Protein AF-A0AAW8KJY0-F1 (afdb_monomer)

Structure (mmCIF, N/CA/C/O backbone):
data_AF-A0AAW8KJY0-F1
#
_entry.id   AF-A0AAW8KJY0-F1
#
loop_
_atom_site.group_PDB
_atom_site.id
_atom_site.type_symbol
_atom_site.label_atom_id
_atom_site.label_alt_id
_atom_site.label_comp_id
_atom_site.label_asym_id
_atom_site.label_entity_id
_atom_site.label_seq_id
_atom_site.pdbx_PDB_ins_code
_atom_site.Cartn_x
_atom_site.Cartn_y
_atom_site.Cartn_z
_atom_site.occupancy
_atom_site.B_iso_or_equiv
_atom_site.auth_seq_id
_atom_site.auth_comp_id
_atom_site.auth_asym_id
_atom_site.auth_atom_id
_atom_site.pdbx_PDB_model_num
ATOM 1 N N . TYR A 1 1 ? 10.625 -11.429 -3.592 1.00 84.00 1 TYR A N 1
ATOM 2 C CA . TYR A 1 1 ? 10.359 -12.390 -4.683 1.00 84.00 1 TYR A CA 1
ATOM 3 C C . TYR A 1 1 ? 10.553 -11.679 -6.010 1.00 84.00 1 TYR A C 1
ATOM 5 O O . TYR A 1 1 ? 10.499 -10.458 -6.021 1.00 84.00 1 TYR A O 1
ATOM 13 N N . GLY A 1 2 ? 10.803 -12.416 -7.093 1.00 90.62 2 GLY A N 1
ATOM 14 C CA . GLY A 1 2 ? 11.183 -11.833 -8.383 1.00 90.62 2 GLY A CA 1
ATOM 15 C C . GLY A 1 2 ? 12.690 -11.598 -8.511 1.00 90.62 2 GLY A C 1
ATOM 16 O O . GLY A 1 2 ? 13.472 -12.066 -7.680 1.00 90.62 2 GLY A O 1
ATOM 17 N N . ILE A 1 3 ? 13.081 -10.898 -9.574 1.00 92.44 3 ILE A N 1
ATOM 18 C CA . ILE A 1 3 ? 14.475 -10.606 -9.921 1.00 92.44 3 ILE A CA 1
ATOM 19 C C . ILE A 1 3 ? 14.667 -9.086 -9.821 1.00 92.44 3 ILE A C 1
ATOM 21 O O . ILE A 1 3 ? 13.909 -8.364 -10.468 1.00 92.44 3 ILE A O 1
ATOM 25 N N . PRO A 1 4 ? 15.638 -8.581 -9.036 1.00 93.56 4 PRO A N 1
ATOM 26 C CA . PRO A 1 4 ? 15.946 -7.155 -9.006 1.00 93.56 4 PRO A CA 1
ATOM 27 C C . PRO A 1 4 ? 16.317 -6.646 -10.400 1.00 93.56 4 PRO A C 1
ATOM 29 O O . PRO A 1 4 ? 17.079 -7.298 -11.115 1.00 93.56 4 PRO A O 1
ATOM 32 N N . GLN A 1 5 ? 15.805 -5.477 -10.771 1.00 90.81 5 GLN A N 1
ATOM 33 C CA . GLN A 1 5 ? 16.110 -4.837 -12.047 1.00 90.81 5 GLN A CA 1
ATOM 34 C C . GLN A 1 5 ? 16.770 -3.483 -11.815 1.00 90.81 5 GLN A C 1
ATOM 36 O O . GLN A 1 5 ? 16.386 -2.736 -10.920 1.00 90.81 5 GLN A O 1
ATOM 41 N N . TYR A 1 6 ? 17.779 -3.186 -12.630 1.00 94.75 6 TYR A N 1
ATOM 42 C CA . TYR A 1 6 ? 18.482 -1.911 -12.631 1.00 94.75 6 TYR A CA 1
ATOM 43 C C . TYR A 1 6 ? 18.572 -1.394 -14.061 1.00 94.75 6 TYR A C 1
ATOM 45 O O . TYR A 1 6 ? 19.046 -2.089 -14.960 1.00 94.75 6 TYR A O 1
ATOM 53 N N . VAL A 1 7 ? 18.144 -0.153 -14.238 1.00 94.75 7 VAL A N 1
ATOM 54 C CA . VAL A 1 7 ? 18.271 0.646 -15.453 1.00 94.75 7 VAL A CA 1
ATOM 55 C C . VAL A 1 7 ? 18.676 2.052 -15.023 1.00 94.75 7 VAL A C 1
ATOM 57 O O . VAL A 1 7 ? 18.356 2.475 -13.913 1.00 94.75 7 VAL A O 1
ATOM 60 N N . ASN A 1 8 ? 19.436 2.759 -15.859 1.00 96.38 8 ASN A N 1
ATOM 61 C CA . ASN A 1 8 ? 19.922 4.093 -15.502 1.00 96.38 8 ASN A CA 1
ATOM 62 C C . ASN A 1 8 ? 18.908 5.190 -15.866 1.00 96.38 8 ASN A C 1
ATOM 64 O O . ASN A 1 8 ? 18.509 5.968 -15.009 1.00 96.38 8 ASN A O 1
ATOM 68 N N . VAL A 1 9 ? 18.507 5.255 -17.142 1.00 95.69 9 VAL A N 1
ATOM 69 C CA . VAL A 1 9 ? 17.604 6.304 -17.664 1.00 95.69 9 VAL A CA 1
ATOM 70 C C . VAL A 1 9 ? 16.340 5.711 -18.279 1.00 95.69 9 VAL A C 1
ATOM 72 O O . VAL A 1 9 ? 15.270 6.296 -18.164 1.00 95.69 9 VAL A O 1
ATOM 75 N N . GLN A 1 10 ? 16.474 4.570 -18.950 1.00 94.56 10 GLN A N 1
ATOM 76 C CA . GLN A 1 10 ? 15.370 3.847 -19.569 1.00 94.56 10 GLN A CA 1
ATOM 77 C C . GLN A 1 10 ? 14.366 3.384 -18.520 1.00 94.56 10 GLN A C 1
ATOM 79 O O . GLN A 1 10 ? 14.740 3.108 -17.379 1.00 94.56 10 GLN A O 1
ATOM 84 N N . TYR A 1 11 ? 13.119 3.199 -18.932 1.00 92.69 11 TYR A N 1
ATOM 85 C CA . TYR A 1 11 ? 12.200 2.395 -18.146 1.00 92.69 11 TYR A CA 1
ATOM 86 C C . TYR A 1 11 ? 12.543 0.903 -18.268 1.00 92.69 11 TYR A C 1
ATOM 88 O O . TYR A 1 11 ? 13.078 0.472 -19.293 1.00 92.69 11 TYR A O 1
ATOM 96 N N . PRO A 1 12 ? 12.198 0.075 -17.264 1.00 91.81 12 PRO A N 1
ATOM 97 C CA . PRO A 1 12 ? 12.467 -1.365 -17.303 1.00 91.81 12 PRO A CA 1
ATOM 98 C C . PRO A 1 12 ? 11.830 -2.113 -18.488 1.00 91.81 12 PRO A C 1
ATOM 100 O O . PRO A 1 12 ? 12.270 -3.208 -18.826 1.00 91.81 12 PRO A O 1
ATOM 103 N N . TRP A 1 13 ? 10.796 -1.537 -19.108 1.00 91.50 13 TRP A N 1
ATOM 104 C CA . TRP A 1 13 ? 10.072 -2.110 -20.247 1.00 91.50 13 TRP A CA 1
ATOM 105 C C . TRP A 1 13 ? 10.540 -1.597 -21.618 1.00 91.50 13 TRP A C 1
ATOM 107 O O . TRP A 1 13 ? 10.081 -2.111 -22.642 1.00 91.50 13 TRP A O 1
ATOM 117 N N . ASP A 1 14 ? 11.448 -0.617 -21.678 1.00 92.06 14 ASP A N 1
ATOM 118 C CA . ASP A 1 14 ? 11.916 -0.056 -22.949 1.00 92.06 14 ASP A CA 1
ATOM 119 C C . ASP A 1 14 ? 12.595 -1.135 -23.813 1.00 92.06 14 ASP A C 1
ATOM 121 O O . ASP A 1 14 ? 13.520 -1.824 -23.383 1.00 92.06 14 ASP A O 1
ATOM 125 N N . GLY A 1 15 ? 12.134 -1.286 -25.059 1.00 91.94 15 GLY A N 1
ATOM 126 C CA . GLY A 1 15 ? 12.625 -2.314 -25.988 1.00 91.94 15 GLY A CA 1
ATOM 127 C C . GLY A 1 15 ? 12.050 -3.719 -25.759 1.00 91.94 15 GLY A C 1
ATOM 128 O O . GLY A 1 15 ? 12.348 -4.620 -26.543 1.00 91.94 15 GLY A O 1
ATOM 129 N N . VAL A 1 16 ? 11.209 -3.897 -24.736 1.00 91.31 16 VAL A N 1
ATOM 130 C CA . VAL A 1 16 ? 10.474 -5.140 -24.455 1.00 91.31 16 VAL A CA 1
ATOM 131 C C . VAL A 1 16 ? 8.996 -4.970 -24.805 1.00 91.31 16 VAL A C 1
ATOM 133 O O . VAL A 1 16 ? 8.434 -5.804 -25.511 1.00 91.31 16 VAL A O 1
ATOM 136 N N . GLU A 1 17 ? 8.385 -3.863 -24.372 1.00 93.94 17 GLU A N 1
ATOM 137 C CA . GLU A 1 17 ? 6.973 -3.543 -24.606 1.00 93.94 17 GLU A CA 1
ATOM 138 C C . GLU A 1 17 ? 6.794 -2.070 -25.004 1.00 93.94 17 GLU A C 1
ATOM 140 O O . GLU A 1 17 ? 7.530 -1.186 -24.566 1.00 93.94 17 GLU A O 1
ATOM 145 N N . ALA A 1 18 ? 5.798 -1.791 -25.850 1.00 93.19 18 ALA A N 1
ATOM 146 C CA . ALA A 1 18 ? 5.479 -0.440 -26.311 1.00 93.19 18 ALA A CA 1
ATOM 147 C C . ALA A 1 18 ? 4.448 0.234 -25.386 1.00 93.19 18 ALA A C 1
ATOM 149 O O . ALA A 1 18 ? 3.315 0.467 -25.801 1.00 93.19 18 ALA A O 1
ATOM 150 N N . LEU A 1 19 ? 4.845 0.525 -24.143 1.00 94.94 19 LEU A N 1
ATOM 151 C CA . LEU A 1 19 ? 3.992 1.179 -23.143 1.00 94.94 19 LEU A CA 1
ATOM 152 C C . LEU A 1 19 ? 4.063 2.709 -23.231 1.00 94.94 19 LEU A C 1
ATOM 154 O O . LEU A 1 19 ? 5.119 3.295 -23.486 1.00 94.94 19 LEU A O 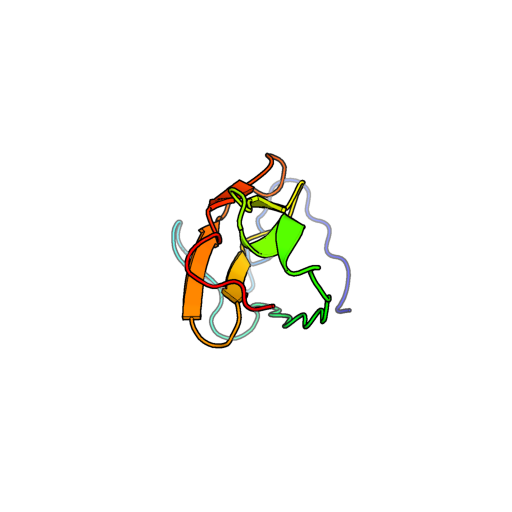1
ATOM 158 N N . ARG A 1 20 ? 2.932 3.369 -22.981 1.00 93.69 20 ARG A N 1
ATOM 159 C CA . ARG A 1 20 ? 2.801 4.828 -22.858 1.00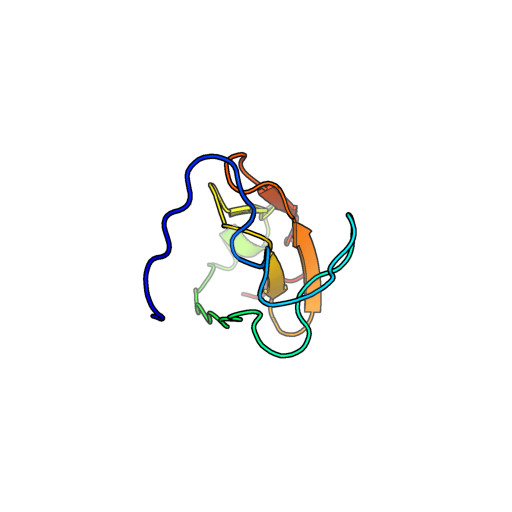 93.69 20 ARG A CA 1
ATOM 160 C C . ARG A 1 20 ? 2.587 5.234 -21.397 1.00 93.69 20 ARG A C 1
ATOM 162 O O . ARG A 1 20 ? 2.145 4.419 -20.594 1.00 93.69 20 ARG A O 1
ATOM 169 N N . PRO A 1 21 ? 2.852 6.500 -21.023 1.00 92.31 21 PRO A N 1
ATOM 170 C CA . PRO A 1 21 ? 2.538 6.982 -19.679 1.00 92.31 21 PRO A CA 1
ATOM 171 C C . PRO A 1 21 ? 1.075 6.709 -19.298 1.00 92.31 21 PRO A C 1
ATOM 173 O O . PRO A 1 21 ? 0.165 7.073 -20.043 1.00 92.31 21 PRO A O 1
ATOM 176 N N . GLY A 1 22 ? 0.867 6.082 -18.137 1.00 90.94 22 GLY A N 1
ATOM 177 C CA . GLY A 1 22 ? -0.444 5.629 -17.653 1.00 90.94 22 GLY A CA 1
ATOM 178 C C . GLY A 1 22 ? -0.765 4.163 -17.967 1.00 90.94 22 GLY A C 1
ATOM 179 O O . GLY A 1 22 ? -1.713 3.624 -17.403 1.00 90.94 22 GLY A O 1
ATOM 180 N N . GLU A 1 23 ? 0.022 3.509 -18.821 1.00 94.25 23 GLU A N 1
ATOM 181 C CA . GLU A 1 23 ? -0.080 2.076 -19.091 1.00 94.25 23 GLU A CA 1
ATOM 182 C C . GLU A 1 23 ? 0.904 1.289 -18.218 1.00 94.25 23 GLU A C 1
ATOM 184 O O . GLU A 1 23 ? 1.971 1.772 -17.834 1.00 94.25 23 GLU A O 1
ATOM 189 N N . VAL A 1 24 ? 0.538 0.044 -17.930 1.00 92.88 24 VAL A N 1
ATOM 190 C CA . VAL A 1 24 ? 1.370 -0.946 -17.244 1.00 92.88 24 VAL A CA 1
ATOM 191 C C . VAL A 1 24 ? 1.406 -2.215 -18.088 1.00 92.88 24 VAL A C 1
ATOM 193 O O . VAL A 1 24 ? 0.472 -2.476 -18.844 1.00 92.88 24 VAL A O 1
ATOM 196 N N . SER A 1 25 ? 2.466 -3.014 -17.965 1.00 93.25 25 SER A N 1
ATOM 197 C CA . SER A 1 25 ? 2.527 -4.310 -18.649 1.00 93.25 25 SER A CA 1
ATOM 198 C C . SER A 1 25 ? 1.398 -5.221 -18.160 1.00 93.25 25 SER A C 1
ATOM 200 O O . SER A 1 25 ? 1.256 -5.457 -16.961 1.00 93.25 25 SER A O 1
ATOM 202 N N . GLU A 1 26 ? 0.608 -5.775 -19.078 1.00 92.12 26 GLU A N 1
ATOM 203 C CA . GLU A 1 26 ? -0.430 -6.760 -18.737 1.00 92.12 26 GLU A CA 1
ATOM 204 C C . GLU A 1 26 ? 0.145 -8.171 -18.555 1.00 92.12 26 GLU A C 1
ATOM 206 O O . GLU A 1 26 ? -0.489 -9.036 -17.952 1.00 92.12 26 GLU A O 1
ATOM 211 N N . THR A 1 27 ? 1.353 -8.417 -19.071 1.00 90.75 27 THR A N 1
ATOM 212 C CA . THR A 1 27 ? 1.990 -9.742 -19.040 1.00 90.75 27 THR A CA 1
ATOM 213 C C . THR A 1 27 ? 3.064 -9.863 -17.961 1.00 90.75 27 THR A C 1
ATOM 215 O O . THR A 1 27 ? 3.328 -10.967 -17.485 1.00 90.75 27 THR A O 1
ATOM 218 N N . ASN A 1 28 ? 3.654 -8.744 -17.535 1.00 90.94 28 ASN A N 1
ATOM 219 C CA . ASN A 1 28 ? 4.741 -8.699 -16.567 1.00 90.94 28 ASN A CA 1
ATOM 220 C C . ASN A 1 28 ? 4.577 -7.535 -15.572 1.00 90.94 28 ASN A C 1
ATOM 222 O O . ASN A 1 28 ? 5.344 -6.573 -15.574 1.00 90.94 28 ASN A O 1
ATOM 226 N N . ASN A 1 29 ? 3.586 -7.652 -14.683 1.00 93.69 29 ASN A N 1
ATOM 227 C CA . ASN A 1 29 ? 3.373 -6.743 -13.553 1.00 93.69 29 ASN A CA 1
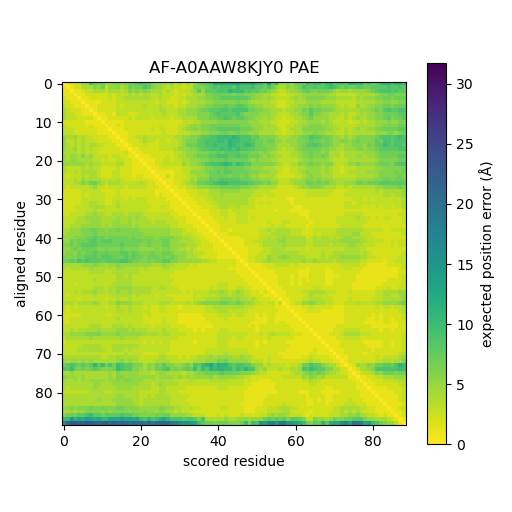ATOM 228 C C . ASN A 1 29 ? 3.339 -7.535 -12.230 1.00 93.69 29 ASN A C 1
ATOM 230 O O . ASN A 1 29 ? 2.263 -7.965 -11.790 1.00 93.69 29 ASN A O 1
ATOM 234 N N . PRO A 1 30 ? 4.511 -7.816 -11.621 1.00 94.62 30 PRO A N 1
ATOM 235 C CA . PRO A 1 30 ? 4.599 -8.611 -10.402 1.00 94.62 30 PRO A CA 1
ATOM 236 C C . PRO A 1 30 ? 3.684 -8.068 -9.302 1.00 94.62 30 PRO A C 1
ATOM 238 O O . PRO A 1 30 ? 3.894 -6.984 -8.771 1.00 94.62 30 PRO A O 1
ATOM 241 N N . THR A 1 31 ? 2.677 -8.859 -8.941 1.00 95.62 31 THR A N 1
ATOM 242 C CA . THR A 1 31 ? 1.672 -8.499 -7.940 1.00 95.62 31 THR A CA 1
ATOM 243 C C . THR A 1 31 ? 1.791 -9.435 -6.746 1.00 95.62 31 THR A C 1
ATOM 245 O O . THR A 1 31 ? 1.904 -10.651 -6.907 1.00 95.62 31 THR A O 1
ATOM 248 N N . ALA A 1 32 ? 1.754 -8.877 -5.538 1.00 96.38 32 ALA A N 1
ATOM 249 C CA . ALA A 1 32 ? 1.814 -9.638 -4.299 1.00 96.38 32 ALA A CA 1
ATOM 250 C C . ALA A 1 32 ? 0.598 -9.343 -3.418 1.00 96.38 32 ALA A C 1
ATOM 252 O O . ALA A 1 32 ? 0.093 -8.224 -3.373 1.00 96.38 32 ALA A O 1
ATOM 253 N N . SER A 1 33 ? 0.138 -10.360 -2.690 1.00 97.00 33 SER A N 1
ATOM 254 C CA . SER A 1 33 ? -0.934 -10.230 -1.704 1.00 97.00 33 SER A CA 1
ATOM 255 C C . SER A 1 33 ? -0.397 -10.550 -0.319 1.00 97.00 33 SER A C 1
ATOM 257 O O . SER A 1 33 ? 0.184 -11.613 -0.099 1.00 97.00 33 SER A O 1
ATOM 259 N N . TYR A 1 34 ? -0.621 -9.636 0.620 1.00 96.94 34 TYR A N 1
ATOM 260 C CA . TYR A 1 34 ? -0.205 -9.772 2.010 1.00 96.94 34 TYR A CA 1
ATOM 261 C C . TYR A 1 34 ? -1.438 -9.860 2.900 1.00 96.94 34 TYR A C 1
ATOM 263 O O . TYR A 1 34 ? -2.388 -9.097 2.739 1.00 96.94 34 TYR A O 1
ATOM 271 N N . VAL A 1 35 ? -1.420 -10.793 3.851 1.00 97.38 35 VAL A N 1
ATOM 272 C CA . VAL A 1 35 ? -2.486 -10.951 4.843 1.00 97.38 35 VAL A CA 1
ATOM 273 C C . VAL A 1 35 ? -1.862 -10.887 6.223 1.00 97.38 35 VAL A C 1
ATOM 275 O O . VAL A 1 35 ? -1.029 -11.720 6.574 1.00 97.38 35 VAL A O 1
ATOM 278 N N . CYS A 1 36 ? -2.299 -9.911 7.010 1.00 95.62 36 CYS A N 1
ATOM 279 C CA . CYS A 1 36 ? -1.953 -9.785 8.416 1.00 95.62 36 CYS A CA 1
ATOM 280 C C . CYS A 1 36 ? -3.227 -9.938 9.248 1.00 95.62 36 CYS A C 1
ATOM 282 O O . CYS A 1 36 ? -4.263 -9.364 8.909 1.00 95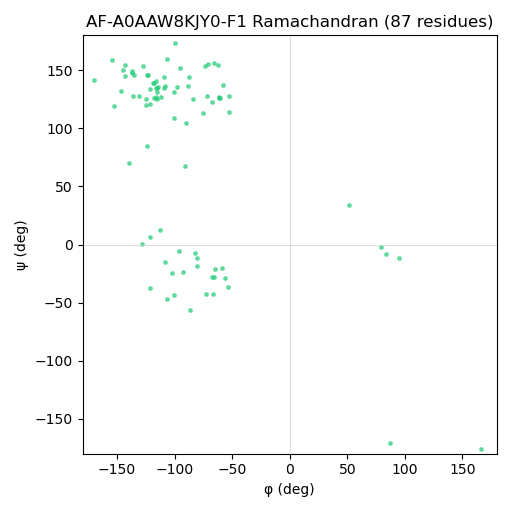.62 36 CYS A O 1
ATOM 284 N N . ARG A 1 37 ? -3.154 -10.729 10.321 1.00 96.69 37 ARG A N 1
ATOM 285 C CA . ARG A 1 37 ? -4.209 -10.823 11.332 1.00 96.69 37 ARG A CA 1
ATOM 286 C C . ARG A 1 37 ? -3.699 -10.165 12.601 1.00 96.69 37 ARG A C 1
ATOM 288 O O . ARG A 1 37 ? -2.561 -10.404 12.994 1.00 96.69 37 ARG A O 1
ATOM 295 N N . PHE A 1 38 ? -4.545 -9.348 13.201 1.00 94.62 38 PHE A N 1
ATOM 296 C CA . PHE A 1 38 ? -4.278 -8.649 14.443 1.00 94.62 38 PHE A CA 1
ATOM 297 C C . PHE A 1 38 ? -5.571 -8.595 15.249 1.00 94.62 38 PHE A C 1
ATOM 299 O O . PHE A 1 38 ? -6.660 -8.630 14.672 1.00 94.62 38 PHE A O 1
ATOM 306 N N . ASP A 1 39 ? -5.427 -8.494 16.562 1.00 95.19 39 ASP A N 1
ATOM 307 C CA . ASP A 1 39 ? -6.534 -8.365 17.498 1.00 95.19 39 ASP A CA 1
ATOM 308 C C . ASP A 1 39 ? -6.537 -6.947 18.072 1.00 95.19 39 ASP A C 1
ATOM 310 O O . ASP A 1 39 ? -5.477 -6.359 18.298 1.00 95.19 39 ASP A O 1
ATOM 314 N N . LEU A 1 40 ? -7.729 -6.402 18.304 1.00 94.88 40 LEU A N 1
ATOM 315 C CA . LEU A 1 40 ? -7.925 -5.166 19.054 1.00 94.88 40 LEU A CA 1
ATOM 316 C C . LEU A 1 40 ? -8.722 -5.488 20.311 1.00 94.88 40 LEU A C 1
ATOM 318 O O . LEU A 1 40 ? -9.677 -6.263 20.277 1.00 94.88 40 LEU A O 1
ATOM 322 N N . THR A 1 41 ? -8.374 -4.860 21.425 1.00 96.38 41 THR A N 1
ATOM 323 C CA . THR A 1 41 ? -9.246 -4.863 22.598 1.00 96.38 41 THR A CA 1
ATOM 324 C C . THR A 1 41 ? -10.536 -4.094 22.295 1.00 96.38 41 THR A C 1
ATOM 326 O O . THR A 1 41 ? -10.562 -3.177 21.470 1.00 96.38 41 THR A O 1
ATOM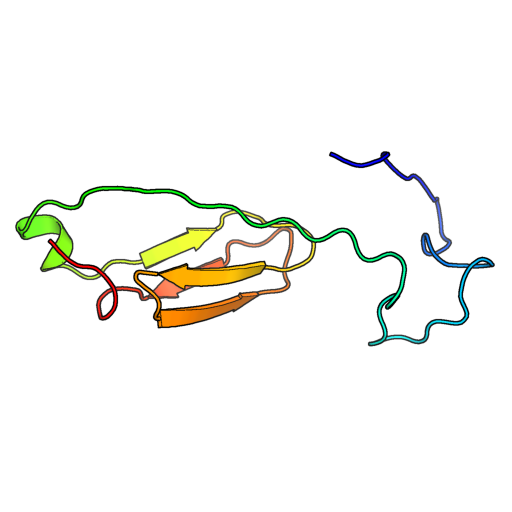 329 N N . ALA A 1 42 ? -11.615 -4.395 23.023 1.00 94.00 42 ALA A N 1
ATOM 330 C CA . ALA A 1 42 ? -12.873 -3.654 22.895 1.00 94.00 42 ALA A CA 1
ATOM 331 C C . ALA A 1 42 ? -12.707 -2.138 23.140 1.00 94.00 42 ALA A C 1
ATOM 333 O O . ALA A 1 42 ? -13.452 -1.337 22.580 1.00 94.00 42 ALA A O 1
ATOM 334 N N . GLN A 1 43 ? -11.724 -1.738 23.958 1.00 95.25 43 GLN A N 1
ATOM 335 C CA . GLN A 1 43 ? -11.411 -0.333 24.211 1.00 95.25 43 GLN A CA 1
ATOM 336 C C . GLN A 1 43 ? -10.724 0.332 23.009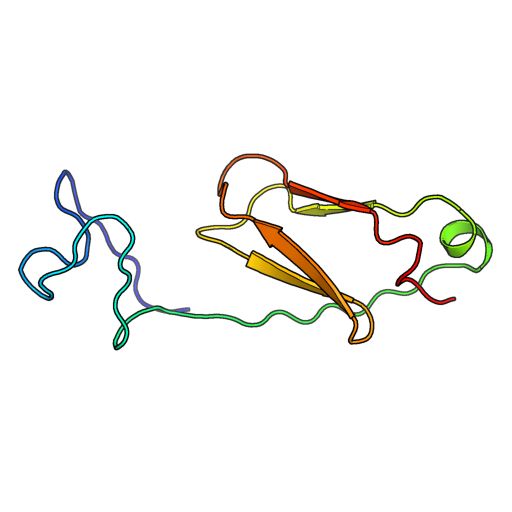 1.00 95.25 43 GLN A C 1
ATOM 338 O O . GLN A 1 43 ? -11.090 1.451 22.659 1.00 95.25 43 GLN A O 1
ATOM 343 N N . GLU A 1 44 ? -9.767 -0.340 22.365 1.00 94.88 44 GLU A N 1
ATOM 344 C CA . GLU A 1 44 ? -9.088 0.171 21.163 1.00 94.88 44 GLU A CA 1
ATOM 345 C C . GLU A 1 44 ? -10.052 0.265 19.977 1.00 94.88 44 GLU A C 1
ATOM 347 O O . GLU A 1 44 ? -10.087 1.282 19.288 1.00 94.88 44 GLU A O 1
ATOM 352 N N . ALA A 1 45 ? -10.896 -0.754 19.785 1.00 93.81 45 ALA A N 1
ATOM 353 C CA . ALA A 1 45 ? -11.907 -0.768 18.730 1.00 93.81 45 ALA A CA 1
ATOM 354 C C . ALA A 1 45 ? -12.994 0.312 18.911 1.00 93.81 45 ALA A C 1
ATOM 356 O O . ALA A 1 45 ? -13.659 0.681 17.946 1.00 93.81 45 ALA A O 1
ATOM 357 N N . ALA A 1 46 ? -13.176 0.836 20.130 1.00 93.75 46 ALA A N 1
ATOM 358 C CA . ALA A 1 46 ? -14.10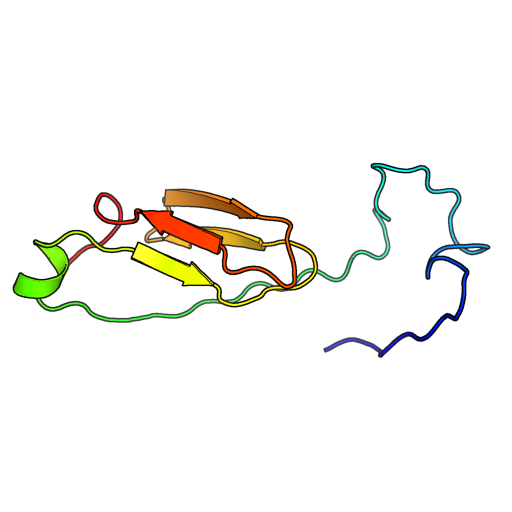0 1.935 20.414 1.00 93.75 46 ALA A CA 1
ATOM 359 C C . ALA A 1 46 ? -13.513 3.330 20.113 1.00 93.75 46 ALA A C 1
ATOM 361 O O . ALA A 1 46 ? -14.229 4.330 20.203 1.00 93.75 46 ALA A O 1
ATOM 362 N N . GLN A 1 47 ? -12.221 3.422 19.783 1.00 95.56 47 GLN A N 1
ATOM 363 C CA . GLN A 1 47 ? -11.545 4.668 19.421 1.00 95.56 47 GLN A CA 1
ATOM 364 C C . GLN A 1 47 ? -11.409 4.815 17.902 1.00 95.56 47 GLN A C 1
ATOM 366 O O . GLN A 1 47 ? -11.713 3.910 17.130 1.00 95.56 47 GLN A O 1
ATOM 371 N N . ARG A 1 48 ? -10.930 5.983 17.456 1.00 97.00 48 ARG A N 1
ATOM 372 C CA . ARG A 1 48 ? -10.557 6.188 16.054 1.00 97.00 48 ARG A CA 1
ATOM 373 C C . ARG A 1 48 ? -9.338 5.328 15.718 1.00 97.00 48 ARG A C 1
ATOM 375 O O . ARG A 1 48 ? -8.280 5.523 16.315 1.00 97.00 48 ARG A O 1
ATOM 3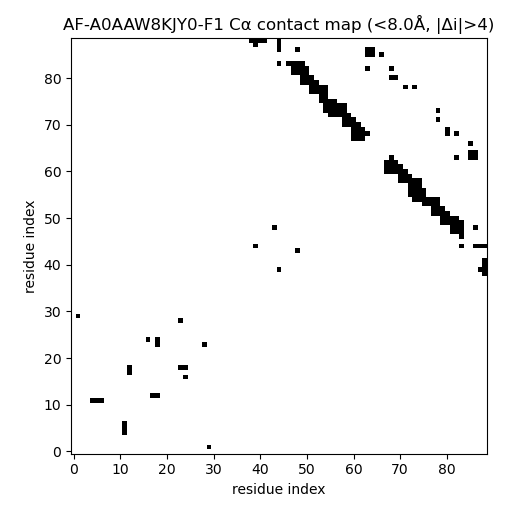82 N N . VAL A 1 49 ? -9.466 4.456 14.722 1.00 97.25 49 VAL A N 1
ATOM 383 C CA . VAL A 1 49 ? -8.389 3.566 14.271 1.00 97.25 49 VAL A CA 1
ATOM 384 C C . VAL A 1 49 ? -7.919 3.979 12.882 1.00 97.25 49 VAL A C 1
ATOM 386 O O . VAL A 1 49 ? -8.712 4.087 11.946 1.00 97.25 49 VAL A O 1
ATOM 389 N N . VAL A 1 50 ? -6.611 4.196 12.744 1.00 97.69 50 VAL A N 1
ATOM 390 C CA . VAL A 1 50 ? -5.975 4.583 11.480 1.00 97.69 50 VAL A CA 1
ATOM 391 C C . VAL A 1 50 ? -4.927 3.546 11.101 1.00 97.69 50 VAL A C 1
ATOM 393 O O . VAL A 1 50 ? -3.966 3.333 11.837 1.00 97.69 50 VAL A O 1
ATOM 396 N N . LEU A 1 51 ? -5.087 2.934 9.930 1.00 96.62 51 LEU A N 1
ATOM 397 C CA . LEU A 1 51 ? -4.061 2.095 9.322 1.00 96.62 51 LEU A CA 1
ATOM 398 C C . LEU A 1 51 ? -3.083 2.999 8.569 1.00 96.62 51 LEU A C 1
ATOM 400 O O . LEU A 1 51 ? -3.496 3.784 7.716 1.00 96.62 51 LEU A O 1
ATOM 404 N N . THR A 1 52 ? -1.792 2.887 8.879 1.00 96.81 52 THR A N 1
ATOM 405 C CA . THR A 1 52 ? -0.730 3.646 8.206 1.00 96.81 52 THR A CA 1
ATOM 406 C C . THR A 1 52 ? 0.221 2.687 7.507 1.00 96.81 52 THR A C 1
ATOM 408 O O . THR A 1 52 ? 0.760 1.781 8.138 1.00 96.81 52 THR A O 1
ATOM 411 N N . LEU A 1 53 ? 0.430 2.901 6.212 1.00 96.25 53 LEU A N 1
ATOM 412 C CA . LEU A 1 53 ? 1.533 2.312 5.463 1.00 96.25 53 LEU A CA 1
ATOM 413 C C . LEU A 1 53 ? 2.608 3.389 5.343 1.00 96.25 53 LEU A C 1
ATOM 415 O O . LEU A 1 53 ? 2.393 4.371 4.640 1.00 96.25 53 LEU A O 1
ATOM 419 N N . GLU A 1 54 ? 3.727 3.237 6.056 1.00 96.50 54 GLU A N 1
ATOM 420 C CA . GLU A 1 54 ? 4.816 4.234 6.046 1.00 96.50 54 GLU A CA 1
ATOM 421 C C . GLU A 1 54 ? 5.495 4.347 4.669 1.00 96.50 54 GLU A C 1
ATOM 423 O O . GLU A 1 54 ? 5.983 5.413 4.310 1.00 96.50 54 GLU A O 1
ATOM 428 N N . GLY A 1 55 ? 5.483 3.265 3.885 1.00 94.94 55 GLY A N 1
ATOM 429 C CA . GLY A 1 55 ? 5.919 3.237 2.491 1.00 94.94 55 GLY A CA 1
ATOM 430 C C . GLY A 1 55 ? 5.547 1.909 1.833 1.00 94.94 55 GLY A C 1
ATOM 431 O O . GLY A 1 55 ? 5.596 0.857 2.480 1.00 94.94 55 GLY A O 1
ATOM 432 N N . VAL A 1 56 ? 5.131 1.954 0.568 1.00 95.12 56 VAL A N 1
ATOM 433 C CA . VAL A 1 56 ? 4.773 0.768 -0.219 1.00 95.12 56 VAL A CA 1
ATOM 434 C C . VAL A 1 56 ? 4.987 1.023 -1.703 1.00 95.12 56 VAL A C 1
ATOM 436 O O . VAL A 1 56 ? 4.359 1.895 -2.280 1.00 95.12 56 VAL A O 1
ATOM 439 N N . GLU A 1 57 ? 5.853 0.242 -2.339 1.00 93.88 57 GLU A N 1
ATOM 440 C CA . GLU A 1 57 ? 6.178 0.419 -3.752 1.00 93.88 57 GLU A CA 1
ATOM 441 C C . GLU A 1 57 ? 5.572 -0.708 -4.607 1.00 93.88 57 GLU A C 1
ATOM 443 O O . GLU A 1 57 ? 5.652 -1.880 -4.238 1.00 93.88 57 GLU A O 1
ATOM 448 N N . SER A 1 58 ? 4.979 -0.421 -5.766 1.00 92.31 58 SER A N 1
ATOM 449 C CA . SER A 1 58 ? 4.709 0.904 -6.364 1.00 92.31 58 SER A CA 1
ATOM 450 C C . SER A 1 58 ? 3.324 1.455 -6.019 1.00 92.31 58 SER A C 1
ATOM 452 O O . SER A 1 58 ? 3.102 2.659 -6.058 1.00 92.31 58 SER A O 1
ATOM 454 N N . SER A 1 59 ? 2.386 0.572 -5.692 1.00 94.94 59 SER A N 1
ATOM 455 C CA . SER A 1 59 ? 1.030 0.910 -5.286 1.00 94.94 59 SER A CA 1
ATOM 456 C C . SER A 1 59 ? 0.456 -0.198 -4.410 1.00 94.94 59 SER A C 1
ATOM 458 O O . SER A 1 59 ? 0.925 -1.340 -4.436 1.00 94.94 59 SER A O 1
ATOM 460 N N . ALA A 1 60 ? -0.562 0.123 -3.618 1.00 96.81 60 ALA A N 1
ATOM 461 C CA . ALA A 1 60 ? -1.236 -0.857 -2.782 1.00 96.81 60 ALA A CA 1
ATOM 462 C C . ALA A 1 60 ? -2.719 -0.558 -2.639 1.00 96.81 60 ALA A C 1
ATOM 464 O O . ALA A 1 60 ? -3.115 0.552 -2.290 1.00 96.81 60 ALA A O 1
ATOM 465 N N . ALA A 1 61 ? -3.531 -1.594 -2.835 1.00 97.25 61 ALA A N 1
ATOM 466 C CA . ALA A 1 61 ? -4.934 -1.606 -2.461 1.00 97.25 61 ALA A CA 1
ATOM 467 C C . ALA A 1 61 ? -5.098 -2.310 -1.105 1.00 97.25 61 ALA A C 1
ATOM 469 O O . ALA A 1 61 ? -4.498 -3.358 -0.854 1.00 97.25 61 ALA A O 1
ATOM 470 N N . VAL A 1 62 ? -5.900 -1.720 -0.219 1.00 97.81 62 VAL A N 1
ATOM 471 C CA . VAL A 1 62 ? -6.075 -2.165 1.166 1.00 97.81 62 VAL A CA 1
ATOM 472 C C . VAL A 1 62 ? -7.504 -2.644 1.382 1.00 97.81 62 VAL A C 1
ATOM 474 O O . VAL A 1 62 ? -8.472 -1.946 1.075 1.00 97.81 62 VAL A O 1
ATOM 477 N N . TRP A 1 63 ? -7.624 -3.824 1.989 1.00 98.25 63 TRP A N 1
ATOM 478 C CA . TRP A 1 63 ? -8.879 -4.373 2.487 1.00 98.25 63 TRP A CA 1
ATOM 479 C C . TRP A 1 63 ? -8.758 -4.702 3.969 1.00 98.25 63 TRP A C 1
ATOM 481 O O . TRP A 1 63 ? -7.713 -5.164 4.427 1.00 98.25 63 TRP A O 1
ATOM 491 N N . LEU A 1 64 ? -9.853 -4.532 4.706 1.00 97.94 64 LEU A N 1
ATOM 492 C CA . LEU A 1 64 ? -9.969 -4.956 6.096 1.00 97.94 64 LEU A CA 1
ATOM 493 C C . LEU A 1 64 ? -11.319 -5.639 6.308 1.00 97.94 64 LEU A C 1
ATOM 495 O O . LEU A 1 64 ? -12.360 -5.096 5.949 1.00 97.94 64 LEU A O 1
ATOM 499 N N . ASN A 1 65 ? -11.308 -6.849 6.875 1.00 96.25 65 ASN A N 1
ATOM 500 C CA . ASN A 1 65 ? -12.521 -7.630 7.158 1.00 96.25 65 ASN A CA 1
ATOM 501 C C . ASN A 1 65 ? -13.469 -7.796 5.949 1.00 96.25 65 ASN A C 1
ATOM 503 O O . ASN A 1 65 ? -14.690 -7.837 6.102 1.00 96.25 65 ASN A O 1
ATOM 507 N N . GLY A 1 66 ? -12.894 -7.892 4.744 1.00 95.81 66 GLY A N 1
ATOM 508 C CA . GLY A 1 66 ? -13.616 -8.020 3.473 1.00 95.81 66 GLY A CA 1
ATOM 509 C C . GLY A 1 66 ? -14.091 -6.698 2.857 1.00 95.81 66 GLY A C 1
ATOM 510 O O . GLY A 1 66 ? -14.534 -6.703 1.713 1.00 95.81 66 GLY A O 1
ATOM 511 N N . ALA A 1 67 ? -13.974 -5.571 3.564 1.00 97.00 67 ALA A N 1
ATOM 512 C CA . ALA A 1 67 ? -14.301 -4.250 3.037 1.00 97.00 67 ALA A CA 1
ATOM 513 C C . ALA A 1 67 ? -13.087 -3.622 2.344 1.00 97.00 67 ALA A C 1
ATOM 515 O O . ALA A 1 67 ? -11.974 -3.675 2.869 1.00 97.00 67 ALA A O 1
ATOM 516 N N . PHE A 1 68 ? -13.303 -3.012 1.176 1.00 97.69 68 PHE A N 1
ATOM 517 C CA . PHE A 1 68 ? -12.291 -2.182 0.526 1.00 97.69 68 PHE A CA 1
ATOM 518 C C . PHE A 1 68 ? -12.134 -0.870 1.295 1.00 97.69 68 PHE A C 1
ATOM 520 O O . PHE A 1 68 ? -13.122 -0.190 1.566 1.00 97.69 68 PHE A O 1
ATOM 527 N N . ILE A 1 69 ? -10.896 -0.539 1.650 1.00 98.00 69 ILE A N 1
ATOM 528 C CA . ILE A 1 69 ? -10.559 0.644 2.443 1.00 98.00 69 ILE A CA 1
ATOM 529 C C . ILE A 1 69 ? -10.042 1.765 1.547 1.00 98.00 69 ILE A C 1
ATOM 531 O O . ILE A 1 69 ? -10.424 2.920 1.720 1.00 98.00 69 ILE A O 1
ATOM 535 N N . GLY A 1 70 ? -9.177 1.435 0.591 1.00 96.81 70 GLY A N 1
ATOM 536 C CA . GLY A 1 70 ? -8.591 2.431 -0.292 1.00 96.81 70 GLY A CA 1
ATOM 537 C C . GLY A 1 70 ? -7.405 1.908 -1.083 1.00 96.81 70 GLY A C 1
ATOM 538 O O . GLY A 1 70 ? -7.063 0.727 -1.029 1.00 96.81 70 GLY A O 1
ATOM 539 N N . TYR A 1 71 ? -6.797 2.820 -1.831 1.00 96.50 71 TYR A N 1
ATOM 540 C CA . TYR A 1 71 ? -5.669 2.567 -2.712 1.00 96.50 71 TYR A CA 1
ATOM 541 C C . TYR A 1 71 ? -4.706 3.760 -2.681 1.00 96.50 71 TYR A C 1
ATOM 543 O O . TYR A 1 71 ? -5.159 4.900 -2.551 1.00 96.50 71 TYR A O 1
ATOM 551 N N . GLY A 1 72 ? -3.403 3.499 -2.787 1.00 94.06 72 GLY A N 1
ATOM 552 C CA . GLY A 1 72 ? -2.355 4.521 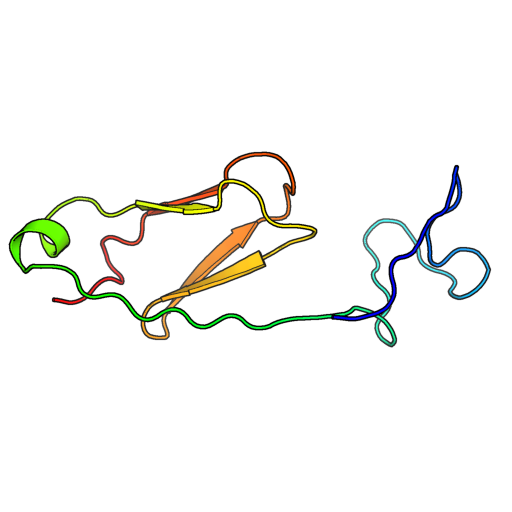-2.817 1.00 94.06 72 GLY A CA 1
ATOM 553 C C . GLY A 1 72 ? -1.198 4.139 -3.741 1.00 94.06 72 GLY A C 1
ATOM 554 O O . GLY A 1 72 ? -0.924 2.955 -3.918 1.00 94.06 72 GLY A O 1
ATOM 555 N N . GLU A 1 73 ? -0.537 5.149 -4.314 1.00 93.62 73 GLU A N 1
ATOM 556 C CA . GLU A 1 73 ? 0.519 5.020 -5.345 1.00 93.62 73 GLU A CA 1
ATOM 557 C C . GLU A 1 73 ? 1.811 5.777 -4.994 1.00 93.62 73 GLU A C 1
ATOM 559 O O . GLU A 1 73 ? 2.756 5.809 -5.779 1.00 93.62 73 GLU A O 1
ATOM 564 N N . ASP A 1 74 ? 1.856 6.434 -3.832 1.00 88.19 74 ASP A N 1
ATOM 565 C CA . ASP A 1 74 ? 3.051 7.152 -3.396 1.00 88.19 74 ASP A CA 1
ATOM 566 C C . ASP A 1 74 ? 3.953 6.216 -2.587 1.00 88.19 74 ASP A C 1
ATOM 568 O O . ASP A 1 74 ? 3.667 5.885 -1.434 1.00 88.19 74 ASP A O 1
ATOM 572 N N . GLY A 1 75 ? 5.040 5.771 -3.219 1.00 84.75 75 GLY A N 1
ATOM 573 C CA . GLY A 1 75 ? 5.912 4.739 -2.667 1.00 84.75 75 GLY A CA 1
ATOM 574 C C . GLY A 1 75 ? 6.696 5.144 -1.424 1.00 84.75 75 GLY A C 1
ATOM 575 O O . GLY A 1 75 ? 7.013 4.291 -0.592 1.00 84.75 75 GLY A O 1
ATOM 576 N N . PHE A 1 76 ? 6.987 6.438 -1.278 1.00 90.31 76 PHE A N 1
ATOM 577 C CA . PHE A 1 76 ? 7.939 6.945 -0.284 1.00 90.31 76 PHE A CA 1
ATOM 578 C C . PHE A 1 76 ? 7.321 7.943 0.701 1.00 90.31 76 PHE A C 1
ATOM 580 O O . PHE A 1 76 ? 8.037 8.500 1.536 1.00 90.31 76 PHE A O 1
ATOM 587 N N . THR A 1 77 ? 6.002 8.137 0.643 1.00 91.94 77 THR A N 1
ATOM 588 C CA . THR A 1 77 ? 5.256 8.967 1.592 1.00 91.94 77 THR A CA 1
ATOM 589 C C . THR A 1 77 ? 4.234 8.119 2.351 1.00 91.94 77 THR A C 1
ATOM 591 O O . THR A 1 77 ? 3.530 7.309 1.742 1.00 91.94 77 THR A O 1
ATOM 594 N N . PRO A 1 78 ? 4.065 8.328 3.671 1.00 95.31 78 PRO A N 1
ATOM 595 C CA . PRO A 1 78 ? 3.090 7.571 4.440 1.00 95.31 78 PRO A CA 1
ATOM 596 C C . PRO A 1 78 ? 1.657 7.766 3.939 1.00 95.31 78 PRO A C 1
ATOM 598 O O . PRO A 1 78 ? 1.143 8.889 3.915 1.00 95.31 78 PRO A O 1
ATOM 601 N N . THR A 1 79 ? 0.973 6.661 3.647 1.00 95.62 79 THR A N 1
ATOM 602 C CA . THR A 1 79 ? -0.455 6.654 3.311 1.00 95.62 79 THR A CA 1
ATOM 603 C C . THR A 1 79 ? -1.279 6.219 4.519 1.00 95.62 79 THR A C 1
ATOM 605 O O . THR A 1 79 ? -0.972 5.220 5.172 1.00 95.62 79 THR A O 1
ATOM 608 N N . ARG A 1 80 ? -2.333 6.980 4.841 1.00 97.19 80 ARG A N 1
ATOM 609 C CA . ARG A 1 80 ? -3.160 6.789 6.042 1.00 97.19 80 ARG A CA 1
ATOM 610 C C . ARG A 1 80 ? -4.616 6.551 5.675 1.00 97.19 80 ARG A C 1
ATOM 612 O O . ARG A 1 80 ? -5.191 7.321 4.912 1.00 97.19 80 ARG A O 1
ATOM 619 N N . TYR A 1 81 ? -5.215 5.545 6.296 1.00 97.12 81 TYR A N 1
ATOM 620 C CA . TYR A 1 81 ? -6.601 5.154 6.081 1.00 97.12 81 TYR A CA 1
ATOM 621 C C . TYR A 1 81 ? -7.352 5.130 7.408 1.00 97.12 81 TYR A C 1
ATOM 623 O O . TYR A 1 81 ? -6.934 4.451 8.344 1.00 97.12 81 TYR A O 1
ATOM 631 N N . ASP A 1 82 ? -8.468 5.852 7.496 1.00 97.12 82 ASP A N 1
ATOM 632 C CA . ASP A 1 82 ? -9.377 5.724 8.636 1.00 97.12 82 ASP A CA 1
ATOM 633 C C . ASP A 1 82 ? -10.176 4.425 8.487 1.00 97.12 82 ASP A C 1
ATOM 635 O O . ASP A 1 82 ? -10.961 4.272 7.552 1.00 97.12 82 ASP A O 1
ATOM 639 N N . VAL A 1 83 ? -9.933 3.469 9.382 1.00 97.44 83 VAL A N 1
ATOM 640 C CA . VAL A 1 83 ? -10.519 2.119 9.334 1.00 97.44 83 VAL A CA 1
ATOM 641 C C . VAL A 1 83 ? -11.486 1.867 10.487 1.00 97.44 83 VAL A C 1
ATOM 643 O O . VAL A 1 83 ? -11.910 0.733 10.704 1.00 97.44 83 VAL A O 1
ATOM 646 N N . THR A 1 84 ? -11.867 2.921 11.212 1.00 96.75 84 THR A N 1
ATOM 647 C CA . THR A 1 84 ? -12.713 2.844 12.411 1.00 96.75 84 THR A CA 1
ATOM 648 C C . THR A 1 84 ? -14.027 2.090 12.163 1.00 96.75 84 THR A C 1
ATOM 650 O O . THR A 1 84 ? -14.480 1.337 13.015 1.00 96.75 84 THR A O 1
ATOM 653 N N . SER A 1 85 ? -14.635 2.230 10.982 1.00 95.25 85 SER A N 1
ATOM 654 C CA . SER A 1 85 ? -15.887 1.539 10.631 1.00 95.25 85 SER A CA 1
ATOM 655 C C . SER A 1 85 ? -15.709 0.084 10.177 1.00 95.25 85 SER A C 1
ATOM 657 O O . SER A 1 85 ? -16.699 -0.636 10.044 1.00 95.25 85 SER A O 1
ATOM 659 N N . ALA A 1 86 ? -14.476 -0.350 9.911 1.00 95.94 86 ALA A N 1
ATOM 660 C CA . ALA A 1 86 ? -14.166 -1.670 9.365 1.00 95.94 86 ALA A CA 1
ATOM 661 C C . ALA A 1 86 ? -13.508 -2.614 10.385 1.00 95.94 86 ALA A C 1
ATOM 663 O O . ALA A 1 86 ? -13.467 -3.827 10.153 1.00 95.94 86 ALA A O 1
ATOM 664 N N . VAL A 1 87 ? -13.005 -2.091 11.506 1.00 94.88 87 VAL A N 1
ATOM 665 C CA . VAL A 1 87 ? -12.468 -2.895 12.613 1.00 94.88 87 VAL A CA 1
ATOM 666 C C . VAL A 1 87 ? -13.577 -3.622 13.378 1.00 94.88 87 VAL A C 1
ATOM 668 O O . VAL A 1 87 ? -14.741 -3.226 13.366 1.00 94.88 87 VAL A O 1
ATOM 671 N N . ARG A 1 88 ? -13.210 -4.728 14.028 1.00 87.31 88 ARG A N 1
ATOM 672 C CA . ARG A 1 88 ? -14.082 -5.528 14.896 1.00 87.31 88 ARG A CA 1
ATOM 673 C C . ARG A 1 88 ? -13.292 -5.875 16.158 1.00 87.31 88 ARG A C 1
ATOM 675 O O . ARG A 1 88 ? -12.074 -6.020 16.063 1.00 87.31 88 ARG A O 1
ATOM 682 N N . ALA A 1 89 ? -13.984 -5.952 17.292 1.00 76.25 89 ALA A N 1
ATOM 683 C CA . ALA A 1 89 ? -13.448 -6.507 18.535 1.00 76.25 89 ALA A CA 1
ATOM 684 C C . ALA A 1 89 ? -13.630 -8.030 18.568 1.00 76.25 89 ALA A C 1
ATOM 686 O O . ALA A 1 89 ? -14.554 -8.518 17.870 1.00 76.25 89 ALA A O 1
#

Radius of gyration: 17.45 Å; Cα contacts (8 Å, |Δi|>4): 98; chains: 1; bounding box: 36×21×50 Å

Solvent-accessible surface area (backbone atoms only — not comparable to full-atom values): 6229 Å² total; per-residue (Å²): 135,89,76,94,82,88,69,90,83,64,61,96,47,66,95,76,54,96,74,54,97,95,59,75,60,90,88,72,62,96,79,87,87,86,87,85,88,83,87,47,52,66,71,58,53,72,40,90,37,68,53,70,45,68,53,45,77,64,54,50,77,43,68,44,90,89,40,81,74,51,71,52,61,57,36,82,47,66,48,77,42,85,38,48,90,53,63,69,100

Mean predicted aligned error: 3.73 Å

Secondary structure (DSSP, 8-state):
-------SSS-TTTTT----TT---SSS-------------HHHHTS--EEEES--SS-EEEEETTEEEEEE--SSS-EEEE-TTT---

Sequence (89 aa):
YGIPQYVNVQYPWDGVEALRPGEVSETNNPTASYVCRFDLTAQEAAQRVVLTLEGVESSAAVWLNGAFIGYGEDGFTPTRYDVTSAVRA

Nearest PDB structures (foldseek):
  7sf2-assembly1_B  TM=9.074E-01  e=2.786E-03  Bacteroides cellulosilyticus DSM 14838
  5z18-assembly2_D-2  TM=9.243E-01  e=1.561E-02  Mediterraneibacter gnavus
  8geq-assembly1_A  TM=9.077E-01  e=1.668E-02  Lachnospira eligens
  5uj6-assembly1_B  TM=9.294E-01  e=2.323E-02  Bacteroides uniformis str. 3978 T3 ii
  4jkm-assembly1_A-1  TM=8.992E-01  e=2.482E-02  Clostridium perfringens str. 13

Foldseek 3Di:
DDDDDDDDPDDPCVVPDDDDPVDDDPVDDDDDDDDDDDDDDPVRLVDWDKDKDQFDPQKDWDDAQNHTFDIDGHGHHIDITGCSVRDDD

pLDDT: mean 94.26, std 3.36, range [76.25, 98.25]